Protein AF-A0A936ZGN2-F1 (afdb_monomer)

Mean predicted aligned error: 2.59 Å

InterPro domains:
  IPR036501 Inhibitor of vertebrate lysozyme superfamily [G3DSA:3.40.1420.10] (2-113)
  IPR036501 Inhibitor of vertebrate lysozyme superfamily [SSF89872] (16-111)
  IPR061272 Inhibitor of vertebrate lysozyme (Ivy)-like domain [PF08816] (30-86)

Sequence (113 aa):
MPEYPWDVRKSMPVHYQAYLKILPARLKRTAWFGRFDGTGMPVERVAIDSKVYFAGSICKPHQCADNYLTFLVEADGSRAVAMVQATETRGQIVELGNPTTVERQFMAREFQD

Organism: NCBI:txid670292

Solvent-accessible surface area (backbone atoms only — not comparable to full-atom values): 6083 Å² total; per-residue (Å²): 128,45,61,36,57,53,39,29,58,77,75,34,51,59,36,41,50,26,46,61,67,42,44,54,75,72,50,44,70,37,55,42,69,50,64,37,67,35,47,58,49,65,40,41,81,46,78,57,93,96,39,49,27,42,34,35,36,38,20,41,75,100,42,47,94,61,19,38,35,39,39,39,24,37,72,85,22,82,43,26,30,34,43,35,26,20,75,91,53,73,61,38,80,44,81,26,51,78,62,50,75,66,54,44,59,59,58,50,54,81,77,55,134

Secondary structure (DSSP, 8-state):
--SSHHHHHHH-HHHHHHHHHHS-HHHHHSHHHHS--SEEPPPEEEEETTEEEEEEEEE-TT-GGG-EEEEEEETTSS-EEEEEESGGGTT-EEEES---HHHHHHHHGGG--

Foldseek 3Di:
DFFAPLCCVVVPVLLLVQQLVFDDPVQCPDCCRVRVPFDWHTFDWDAWPNFTWTKIKGAHPPGRLQWIKIKTATPVSPHIKMWIGHVVVVRDIDITRDDDPRRCVVRVVVVPD

Radius of gyration: 12.61 Å; Cα contacts (8 Å, |Δi|>4): 225; chains: 1; bounding box: 26×34×28 Å

Nearest PDB structures (foldseek):
  1uuz-assembly2_B  TM=7.992E-01  e=7.086E-06  Pseudomonas aeruginosa
  1gpq-assembly1_A  TM=7.299E-01  e=1.620E-04  Escherichia coli K-12
  1xs0-assembly2_B  TM=7.110E-01  e=3.762E-04  Escherichia coli K-12
  1xs0-assembly1_A-2  TM=6.813E-01  e=2.029E-03  Escherichia coli K-12
  6p0x-assembly2_B  TM=6.253E-01  e=5.385E+00  Salmonella enterica subsp. enterica serovar Typhimurium str. LT2

pLDDT: mean 95.22, std 5.69, range [54.16, 98.81]

Structure (mmCIF, N/CA/C/O backbone):
data_AF-A0A936ZGN2-F1
#
_entry.id   AF-A0A936ZGN2-F1
#
loop_
_atom_site.group_PDB
_atom_site.id
_atom_site.type_symbol
_atom_site.label_atom_id
_atom_site.label_alt_id
_atom_site.label_comp_id
_atom_site.label_asym_id
_atom_site.label_entity_id
_atom_site.label_seq_id
_atom_site.pdbx_PDB_ins_code
_atom_site.Cartn_x
_atom_site.Cartn_y
_atom_site.Cartn_z
_atom_site.occupancy
_atom_site.B_iso_or_equiv
_atom_site.auth_seq_id
_atom_site.auth_comp_id
_atom_site.auth_asym_id
_atom_site.auth_atom_id
_atom_site.pdbx_PDB_model_num
ATOM 1 N N . MET A 1 1 ? 15.134 -9.000 -2.376 1.00 66.56 1 MET A N 1
ATOM 2 C CA . MET A 1 1 ? 13.987 -8.256 -1.810 1.00 66.56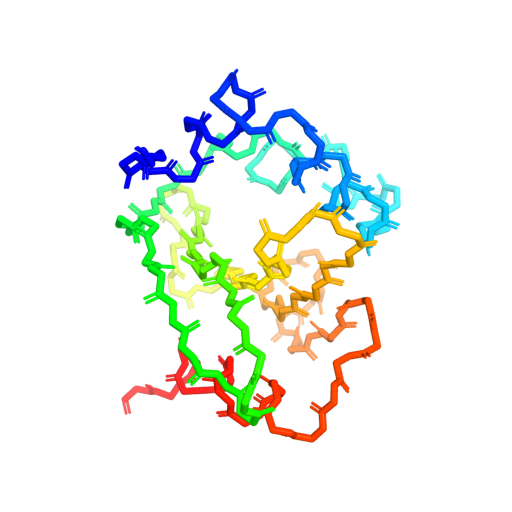 1 MET A CA 1
ATOM 3 C C . MET A 1 1 ? 14.148 -6.805 -2.245 1.00 66.56 1 MET A C 1
ATOM 5 O O . MET A 1 1 ? 15.303 -6.398 -2.314 1.00 66.56 1 MET A O 1
ATOM 9 N N . PRO A 1 2 ? 13.088 -6.074 -2.635 1.00 82.38 2 PRO A N 1
ATOM 10 C CA . PRO A 1 2 ? 13.197 -4.638 -2.885 1.00 82.38 2 PRO A CA 1
ATOM 11 C C . PRO A 1 2 ? 13.677 -3.959 -1.606 1.00 82.38 2 PRO A C 1
ATOM 13 O O . PRO A 1 2 ? 13.231 -4.331 -0.523 1.00 82.38 2 PRO A O 1
ATOM 16 N N . GLU A 1 3 ? 14.603 -3.018 -1.738 1.00 89.19 3 GLU A N 1
ATOM 17 C CA . GLU A 1 3 ? 15.089 -2.258 -0.591 1.00 89.19 3 GLU A CA 1
ATOM 18 C C . GLU A 1 3 ? 14.067 -1.181 -0.231 1.00 89.19 3 GLU A C 1
ATOM 20 O O . GLU A 1 3 ? 13.709 -1.052 0.933 1.00 89.19 3 GLU A O 1
ATOM 25 N N . TYR A 1 4 ? 13.493 -0.513 -1.238 1.00 93.75 4 TYR A N 1
ATOM 26 C CA . TYR A 1 4 ? 12.514 0.558 -1.058 1.00 93.75 4 TYR A CA 1
ATOM 27 C C . TYR A 1 4 ? 11.234 0.375 -1.899 1.00 93.75 4 TYR A C 1
ATOM 29 O O . TYR A 1 4 ? 11.215 -0.409 -2.856 1.00 93.75 4 TYR A O 1
ATOM 37 N N . PRO A 1 5 ? 10.141 1.114 -1.604 1.00 93.12 5 PRO A N 1
ATOM 38 C CA . PRO A 1 5 ? 8.863 0.977 -2.305 1.00 93.12 5 PRO A CA 1
ATOM 39 C C . PRO A 1 5 ? 8.956 1.153 -3.825 1.00 93.12 5 PRO A C 1
ATOM 41 O O . PRO A 1 5 ? 8.342 0.392 -4.573 1.00 93.12 5 PRO A O 1
ATOM 44 N N . TRP A 1 6 ? 9.765 2.092 -4.323 1.00 93.25 6 TRP A N 1
ATOM 45 C CA . TRP A 1 6 ? 9.946 2.294 -5.767 1.00 93.25 6 TRP A CA 1
ATOM 46 C C . TRP A 1 6 ? 10.603 1.096 -6.472 1.00 93.25 6 TRP A C 1
ATOM 48 O O . TRP A 1 6 ? 10.312 0.847 -7.647 1.00 93.25 6 TRP A O 1
ATOM 58 N N . ASP A 1 7 ? 11.402 0.291 -5.762 1.00 93.38 7 ASP A N 1
ATOM 59 C CA . ASP A 1 7 ? 12.041 -0.908 -6.315 1.00 93.38 7 ASP A CA 1
ATOM 60 C C . ASP A 1 7 ? 11.048 -2.050 -6.547 1.00 93.38 7 ASP A C 1
ATOM 62 O O . ASP A 1 7 ? 11.281 -2.903 -7.410 1.00 93.38 7 ASP A O 1
ATOM 66 N N . VAL A 1 8 ? 9.916 -2.062 -5.829 1.00 92.44 8 VAL A N 1
ATOM 67 C CA . VAL A 1 8 ? 8.858 -3.083 -5.959 1.00 92.44 8 VAL A CA 1
ATOM 68 C C . VAL A 1 8 ? 8.389 -3.183 -7.413 1.00 92.44 8 VAL A C 1
ATOM 70 O O . VAL A 1 8 ? 8.167 -4.279 -7.922 1.00 92.44 8 VAL A O 1
ATOM 73 N N . ARG A 1 9 ? 8.327 -2.055 -8.131 1.00 93.38 9 ARG A N 1
ATOM 74 C CA . ARG A 1 9 ? 7.893 -1.991 -9.537 1.00 93.38 9 ARG A CA 1
ATOM 75 C C . ARG A 1 9 ? 8.730 -2.865 -10.462 1.00 93.38 9 ARG A C 1
ATOM 77 O O . ARG A 1 9 ? 8.185 -3.506 -11.357 1.00 93.38 9 ARG A O 1
ATOM 84 N N . LYS A 1 10 ? 10.048 -2.851 -10.267 1.00 92.81 10 LYS A N 1
ATOM 85 C CA . LYS A 1 10 ? 11.012 -3.556 -11.118 1.00 92.81 10 LYS A CA 1
ATOM 86 C C . LYS A 1 10 ? 11.292 -4.959 -10.590 1.00 92.81 1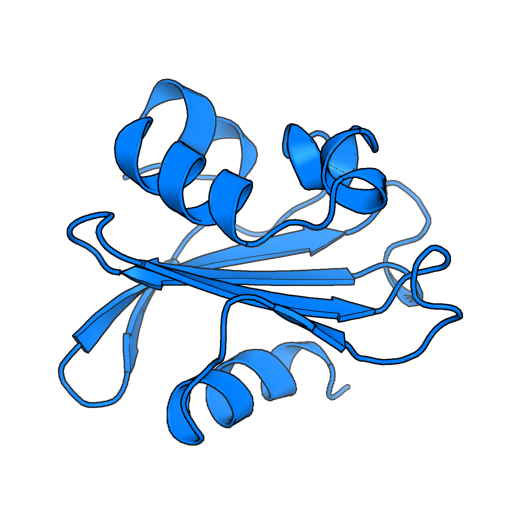0 LYS A C 1
ATOM 88 O O . LYS A 1 10 ? 11.347 -5.905 -11.368 1.00 92.81 10 LYS A O 1
ATOM 93 N N . SER A 1 11 ? 11.460 -5.080 -9.278 1.00 94.75 11 SER A N 1
ATOM 94 C CA . SER A 1 11 ? 11.915 -6.308 -8.624 1.00 94.75 11 SER A CA 1
ATOM 95 C C . SER A 1 11 ? 10.777 -7.282 -8.318 1.00 94.75 11 SER A C 1
ATOM 97 O O . SER A 1 11 ? 11.024 -8.474 -8.157 1.00 94.75 11 SER A O 1
ATOM 99 N N . MET A 1 12 ? 9.537 -6.793 -8.214 1.00 95.75 12 MET A N 1
ATOM 100 C CA . MET A 1 12 ? 8.362 -7.569 -7.800 1.00 95.75 12 MET A CA 1
ATOM 101 C C . MET A 1 12 ? 7.105 -7.153 -8.592 1.00 95.75 12 MET A C 1
ATOM 103 O O . MET A 1 12 ? 6.134 -6.643 -8.024 1.00 95.75 12 MET A O 1
ATOM 107 N N . PRO A 1 13 ? 7.085 -7.356 -9.922 1.00 96.50 13 PRO A N 1
ATOM 108 C CA . PRO A 1 13 ? 6.019 -6.837 -10.778 1.00 96.50 13 PRO A CA 1
ATOM 109 C C . PRO A 1 13 ? 4.632 -7.398 -10.437 1.00 96.50 13 PRO A C 1
ATOM 111 O O . PRO A 1 13 ? 3.648 -6.669 -10.536 1.00 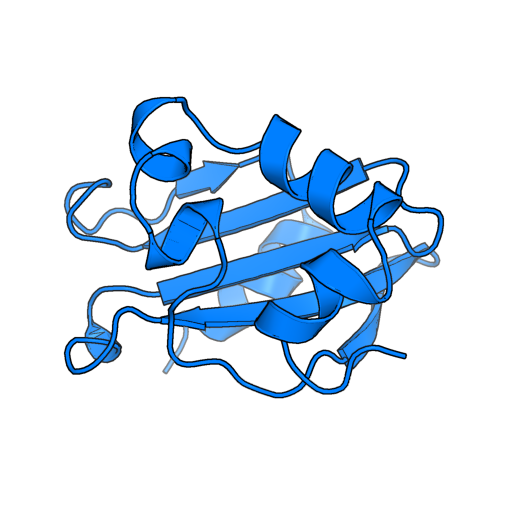96.50 13 PRO A O 1
ATOM 114 N N . VAL A 1 14 ? 4.530 -8.658 -9.999 1.00 97.75 14 VAL A N 1
ATOM 115 C CA . VAL A 1 14 ? 3.252 -9.265 -9.577 1.00 97.75 14 VAL A CA 1
ATOM 116 C C . VAL A 1 14 ? 2.691 -8.551 -8.344 1.00 97.75 14 VAL A C 1
ATOM 118 O O . VAL A 1 14 ? 1.528 -8.149 -8.340 1.00 97.75 14 VAL A O 1
ATOM 121 N N . HIS A 1 15 ? 3.533 -8.301 -7.341 1.00 97.94 15 HIS A N 1
ATOM 122 C CA . HIS A 1 15 ? 3.172 -7.587 -6.114 1.00 97.94 15 HIS A CA 1
ATOM 123 C C . HIS A 1 15 ? 2.753 -6.151 -6.401 1.00 97.94 15 HIS A C 1
ATOM 125 O O . HIS A 1 15 ? 1.732 -5.681 -5.901 1.00 97.94 15 HIS A O 1
ATOM 131 N N . TYR A 1 16 ? 3.494 -5.472 -7.277 1.00 98.06 16 TYR A N 1
ATOM 132 C CA . TYR A 1 16 ? 3.122 -4.139 -7.730 1.00 98.06 16 TYR A CA 1
ATOM 133 C C . TYR A 1 16 ? 1.756 -4.138 -8.437 1.00 98.06 16 TYR A C 1
ATOM 135 O O . TYR A 1 16 ? 0.934 -3.259 -8.184 1.00 98.06 16 TYR A O 1
ATOM 143 N N . GLN A 1 17 ? 1.453 -5.143 -9.267 1.00 98.31 17 GLN A N 1
ATOM 144 C CA . GLN A 1 17 ? 0.126 -5.269 -9.880 1.00 98.31 17 GLN A CA 1
ATOM 145 C C . GLN A 1 17 ? -0.982 -5.528 -8.852 1.00 98.31 17 GLN A C 1
ATOM 147 O O . GLN A 1 17 ? -2.071 -4.975 -9.002 1.00 98.31 17 GLN A O 1
ATOM 152 N N . ALA A 1 18 ? -0.733 -6.323 -7.807 1.00 98.56 18 ALA A N 1
ATOM 153 C CA . ALA A 1 18 ? -1.693 -6.516 -6.718 1.00 98.56 18 ALA A CA 1
ATOM 154 C C . ALA A 1 18 ? -2.012 -5.192 -6.007 1.00 98.56 18 ALA A C 1
ATOM 156 O O . ALA A 1 18 ? -3.183 -4.849 -5.841 1.00 98.56 18 ALA A O 1
ATOM 157 N N . TYR A 1 19 ? -0.987 -4.397 -5.699 1.00 98.56 19 TYR A N 1
ATOM 158 C CA . TYR A 1 19 ? -1.150 -3.045 -5.162 1.00 98.56 19 TYR A CA 1
ATOM 159 C C . TYR A 1 19 ? -1.941 -2.125 -6.114 1.00 98.56 19 TYR A C 1
ATOM 161 O O . TYR A 1 19 ? -2.896 -1.459 -5.722 1.00 98.56 19 TYR A O 1
ATOM 169 N N . LEU A 1 20 ? -1.631 -2.127 -7.411 1.00 98.38 20 LEU A N 1
ATOM 170 C CA . LEU A 1 20 ? -2.346 -1.292 -8.382 1.00 98.38 20 LEU A CA 1
ATOM 171 C C . LEU A 1 20 ? -3.828 -1.653 -8.567 1.00 98.38 20 LEU A C 1
ATOM 173 O O . LEU A 1 20 ? -4.570 -0.838 -9.128 1.00 98.38 20 LEU A O 1
ATOM 177 N N . LYS A 1 21 ? -4.251 -2.863 -8.180 1.00 98.44 21 LYS A N 1
ATOM 178 C CA . LYS A 1 21 ? -5.655 -3.301 -8.238 1.00 98.44 21 LYS A CA 1
ATOM 179 C C . LYS A 1 21 ? -6.495 -2.718 -7.105 1.00 98.44 21 LYS A C 1
ATOM 181 O O . LYS A 1 21 ? -7.695 -2.552 -7.296 1.00 98.44 21 LYS A O 1
ATOM 186 N N . ILE A 1 22 ? -5.887 -2.391 -5.964 1.00 98.56 22 ILE A N 1
ATOM 187 C CA . ILE A 1 22 ? -6.619 -1.850 -4.809 1.00 98.56 22 ILE A CA 1
ATOM 188 C C . ILE A 1 22 ? -6.777 -0.330 -4.856 1.00 98.56 22 ILE A C 1
ATOM 190 O O . ILE A 1 22 ? -7.597 0.224 -4.128 1.00 98.56 22 ILE A O 1
ATOM 194 N N . LEU A 1 23 ? -6.018 0.355 -5.717 1.00 98.19 23 LEU A N 1
ATOM 195 C CA . LEU A 1 23 ? -6.097 1.804 -5.851 1.00 98.19 23 LEU A CA 1
ATOM 196 C C . LEU A 1 23 ? -7.330 2.242 -6.659 1.00 98.19 23 LEU A C 1
ATOM 198 O O . LEU A 1 23 ? -7.469 1.860 -7.826 1.00 98.19 23 LEU A O 1
ATOM 202 N N . PRO A 1 24 ? -8.160 3.159 -6.125 1.00 97.19 24 PRO A N 1
ATOM 203 C CA . PRO A 1 24 ? -9.140 3.886 -6.919 1.00 97.19 24 PRO A CA 1
ATOM 204 C C . PRO A 1 24 ? -8.466 4.636 -8.073 1.00 97.19 24 PRO A C 1
ATOM 206 O O . PRO A 1 24 ? -7.353 5.149 -7.933 1.00 97.19 24 PRO A O 1
ATOM 209 N N . ALA A 1 25 ? -9.168 4.790 -9.201 1.00 97.12 25 ALA A N 1
ATOM 210 C CA . ALA A 1 25 ? -8.621 5.407 -10.415 1.00 97.12 25 ALA A CA 1
ATOM 211 C C . ALA A 1 25 ? -8.006 6.801 -10.184 1.00 97.12 25 ALA A C 1
ATOM 213 O O . ALA A 1 25 ? -7.020 7.159 -10.828 1.00 97.12 25 ALA A O 1
ATOM 214 N N . ARG A 1 26 ? -8.567 7.586 -9.252 1.00 95.62 26 ARG A N 1
ATOM 215 C CA . ARG A 1 26 ? -8.017 8.891 -8.861 1.00 95.62 26 ARG A CA 1
ATOM 216 C C . ARG A 1 26 ? -6.630 8.755 -8.230 1.00 95.62 26 ARG A C 1
ATOM 218 O O . ARG A 1 26 ? -5.713 9.407 -8.711 1.00 95.62 26 ARG A O 1
ATOM 225 N N . LEU A 1 27 ? -6.472 7.894 -7.222 1.00 97.00 27 LEU A N 1
ATOM 226 C CA . LEU A 1 27 ? 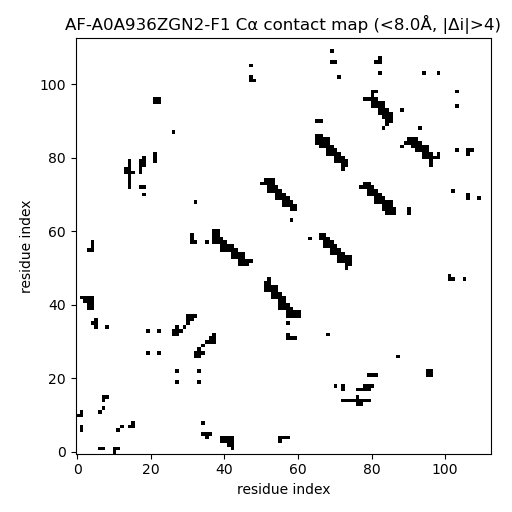-5.187 7.683 -6.546 1.00 97.00 27 LEU A CA 1
ATOM 227 C C . LEU A 1 27 ? -4.169 7.046 -7.493 1.00 97.00 27 LEU A C 1
ATOM 229 O O . LEU A 1 27 ? -3.035 7.496 -7.575 1.00 97.00 27 LEU A O 1
ATOM 233 N N . LYS A 1 28 ? -4.594 6.069 -8.301 1.00 97.44 28 LYS A N 1
ATOM 234 C CA . LYS A 1 28 ? -3.725 5.390 -9.272 1.00 97.44 28 LYS A CA 1
ATOM 235 C C . LYS A 1 28 ? -3.073 6.338 -10.289 1.00 97.44 28 LYS A C 1
ATOM 237 O O . LYS A 1 28 ? -1.979 6.051 -10.765 1.00 97.44 28 LYS A O 1
ATOM 242 N N . ARG A 1 29 ? -3.730 7.451 -10.642 1.00 96.56 29 ARG A N 1
ATOM 243 C CA . ARG A 1 29 ? -3.181 8.467 -11.562 1.00 96.56 29 ARG A CA 1
ATOM 244 C C . ARG A 1 29 ? -2.253 9.475 -10.885 1.00 96.56 29 ARG A C 1
ATOM 246 O O . ARG A 1 29 ? -1.497 10.149 -11.580 1.00 96.56 29 ARG A O 1
ATOM 253 N N . THR A 1 30 ? -2.292 9.584 -9.564 1.00 96.56 30 THR A N 1
ATOM 254 C CA . THR A 1 30 ? -1.379 10.439 -8.809 1.00 96.56 30 THR A CA 1
ATOM 255 C C . THR A 1 30 ? -0.026 9.738 -8.672 1.00 96.56 30 THR A C 1
ATOM 257 O O . THR A 1 30 ? 0.041 8.592 -8.238 1.00 96.56 30 THR A O 1
ATOM 260 N N .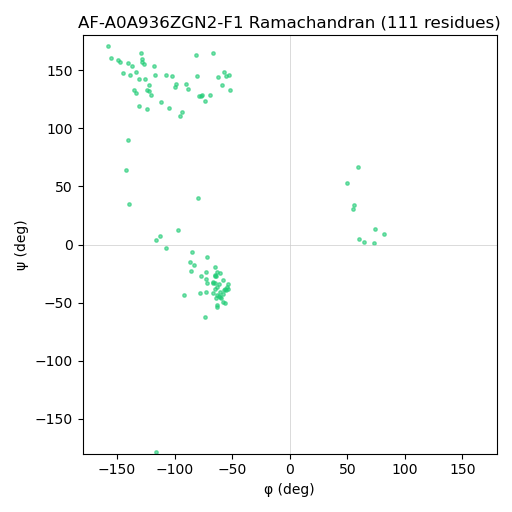 ALA A 1 31 ? 1.062 10.423 -9.036 1.00 95.81 31 ALA A N 1
ATOM 261 C CA . ALA A 1 31 ? 2.393 9.825 -9.183 1.00 95.81 31 ALA A CA 1
ATOM 262 C C . ALA A 1 31 ? 2.910 9.112 -7.920 1.00 95.81 31 ALA A C 1
ATOM 264 O O . ALA A 1 31 ? 3.307 7.949 -8.000 1.00 95.81 31 ALA A O 1
ATOM 265 N N . TRP A 1 32 ? 2.863 9.769 -6.756 1.00 95.56 32 TRP A N 1
ATOM 266 C CA . TRP A 1 32 ? 3.396 9.184 -5.523 1.00 95.56 32 TRP A CA 1
ATOM 267 C C . TRP A 1 32 ? 2.615 7.937 -5.083 1.00 95.56 32 TRP A C 1
ATOM 269 O O . TRP A 1 32 ? 3.227 6.969 -4.658 1.00 95.56 32 TRP A O 1
ATOM 279 N N . PHE A 1 33 ? 1.300 7.880 -5.323 1.00 96.50 33 PHE A N 1
ATOM 280 C CA . PHE A 1 33 ? 0.491 6.675 -5.113 1.00 96.50 33 PHE A CA 1
ATOM 281 C C . PHE A 1 33 ? 0.743 5.599 -6.173 1.00 96.50 33 PHE A C 1
ATOM 283 O O . PHE A 1 33 ? 1.159 4.486 -5.870 1.00 96.50 33 PHE A O 1
ATOM 290 N N . GLY A 1 34 ? 0.443 5.907 -7.434 1.00 96.56 34 GLY A N 1
ATOM 291 C CA . GLY A 1 34 ? 0.389 4.919 -8.503 1.00 96.56 34 GLY A CA 1
ATOM 292 C C . GLY A 1 34 ? 1.756 4.420 -8.938 1.00 96.56 34 GLY A C 1
ATOM 293 O O . GLY A 1 34 ? 1.866 3.286 -9.380 1.00 96.56 34 GLY A O 1
ATOM 294 N N . ARG A 1 35 ? 2.807 5.233 -8.828 1.00 95.38 35 ARG A N 1
ATOM 295 C CA . ARG A 1 35 ? 4.151 4.908 -9.328 1.00 95.38 35 ARG A CA 1
ATOM 296 C C . ARG A 1 35 ? 5.202 4.794 -8.230 1.00 95.38 35 ARG A C 1
ATOM 298 O O . ARG A 1 35 ? 6.360 4.557 -8.562 1.00 95.38 35 ARG A O 1
ATOM 305 N N . PHE A 1 36 ? 4.797 4.914 -6.965 1.00 95.31 36 PHE A N 1
ATOM 306 C CA . PHE A 1 36 ? 5.714 4.994 -5.828 1.00 95.31 36 PHE A CA 1
ATOM 307 C C . PHE A 1 36 ? 6.749 6.122 -5.970 1.00 95.31 36 PHE A C 1
ATOM 309 O O . PHE A 1 36 ? 7.850 6.024 -5.444 1.00 95.31 36 PHE A O 1
ATOM 316 N N . ASP A 1 37 ? 6.384 7.220 -6.645 1.00 93.94 37 ASP A N 1
ATOM 317 C CA . ASP A 1 37 ? 7.233 8.414 -6.800 1.00 93.94 37 ASP A CA 1
ATOM 318 C C . ASP A 1 37 ? 7.190 9.304 -5.525 1.00 93.94 37 ASP A C 1
ATOM 320 O O . ASP A 1 37 ? 7.054 10.525 -5.611 1.00 93.94 37 ASP A O 1
ATOM 324 N N . GLY A 1 38 ? 7.190 8.692 -4.336 1.00 93.19 38 GLY A N 1
ATOM 325 C CA . GLY A 1 38 ? 7.128 9.360 -3.030 1.00 93.19 38 GLY A CA 1
ATOM 326 C C . GLY A 1 38 ? 8.385 9.134 -2.187 1.00 93.19 38 GLY A C 1
ATOM 327 O O . GLY A 1 38 ? 9.317 8.459 -2.617 1.00 93.19 38 GLY A O 1
ATOM 328 N N . THR A 1 39 ? 8.403 9.681 -0.973 1.00 94.81 39 THR A N 1
ATOM 329 C CA . THR A 1 39 ? 9.429 9.360 0.034 1.00 94.81 39 THR A CA 1
ATOM 330 C C . THR A 1 39 ? 8.954 8.152 0.830 1.00 94.81 39 THR A C 1
ATOM 332 O O . THR A 1 39 ? 7.797 8.133 1.227 1.00 94.81 39 THR A O 1
ATOM 335 N N . GLY A 1 40 ? 9.794 7.148 1.065 1.00 92.69 40 GLY A N 1
ATOM 336 C CA . GLY A 1 40 ? 9.372 5.924 1.746 1.00 92.69 40 GLY A CA 1
ATOM 337 C C . GLY A 1 40 ? 10.475 5.299 2.582 1.00 92.69 40 GLY A C 1
ATOM 338 O O . GLY A 1 40 ? 11.659 5.531 2.332 1.00 92.69 40 GLY A O 1
ATOM 339 N N . MET A 1 41 ? 10.061 4.512 3.569 1.00 89.31 41 MET A N 1
ATOM 340 C CA . MET A 1 41 ? 10.952 3.687 4.383 1.00 89.31 41 MET A CA 1
ATOM 341 C C . MET A 1 41 ? 11.290 2.382 3.651 1.00 89.31 41 MET A C 1
ATOM 343 O O . MET A 1 41 ? 10.588 2.030 2.697 1.00 89.31 41 MET A O 1
ATOM 347 N N . PRO A 1 42 ? 12.349 1.660 4.060 1.00 94.12 42 PRO A N 1
ATOM 348 C CA . PRO A 1 42 ? 12.651 0.357 3.489 1.00 94.12 42 PRO A CA 1
ATOM 349 C C . PRO A 1 42 ? 11.456 -0.601 3.539 1.00 94.12 42 PRO A C 1
ATOM 351 O O . PRO A 1 42 ? 10.660 -0.571 4.476 1.00 94.12 42 PRO A O 1
ATOM 354 N N . VAL A 1 43 ? 11.327 -1.460 2.528 1.00 96.31 43 VAL A N 1
ATOM 355 C CA . VAL A 1 43 ? 10.288 -2.498 2.511 1.00 96.31 43 VAL A CA 1
ATOM 356 C C . VAL A 1 43 ? 10.691 -3.623 3.455 1.00 96.31 43 VAL A C 1
ATOM 358 O O . VAL A 1 43 ? 11.775 -4.196 3.339 1.00 96.31 43 VAL A O 1
ATOM 361 N N . GLU A 1 44 ? 9.788 -3.996 4.350 1.00 96.56 44 GLU A N 1
ATOM 362 C CA . GLU A 1 44 ? 10.019 -5.032 5.348 1.00 96.56 44 GLU A CA 1
ATOM 363 C C . GLU A 1 44 ? 9.254 -6.311 5.019 1.00 96.56 44 GLU A C 1
ATOM 365 O O . GLU A 1 44 ? 8.135 -6.290 4.505 1.00 96.56 44 GLU A O 1
ATOM 370 N N . ARG A 1 45 ? 9.842 -7.462 5.350 1.00 96.69 45 ARG A N 1
ATOM 371 C CA . ARG A 1 45 ? 9.144 -8.748 5.300 1.00 96.69 45 ARG A CA 1
ATOM 372 C C . ARG A 1 45 ? 8.594 -9.064 6.684 1.00 96.69 45 ARG A C 1
ATOM 374 O O . ARG A 1 45 ? 9.360 -9.398 7.583 1.00 96.69 45 ARG A O 1
ATOM 381 N N . VAL A 1 46 ? 7.276 -9.019 6.834 1.00 97.00 46 VAL A N 1
ATOM 382 C CA . VAL A 1 46 ? 6.591 -9.174 8.126 1.00 97.00 46 VAL A CA 1
ATOM 383 C C . VAL A 1 46 ? 5.675 -10.392 8.129 1.00 97.00 46 VAL A C 1
ATOM 385 O O . VAL A 1 46 ? 5.199 -10.828 7.080 1.00 97.00 46 VAL A O 1
ATOM 388 N N . ALA A 1 47 ? 5.426 -10.955 9.311 1.00 97.56 47 ALA A N 1
ATOM 389 C CA . ALA A 1 47 ? 4.448 -12.018 9.509 1.00 97.56 47 ALA A CA 1
ATOM 390 C C . ALA A 1 47 ? 3.273 -11.482 10.335 1.00 97.56 47 ALA A C 1
ATOM 392 O O . ALA A 1 47 ? 3.466 -10.995 11.447 1.00 97.56 47 ALA A O 1
ATOM 393 N N . ILE A 1 48 ? 2.064 -11.571 9.786 1.00 96.44 48 ILE A N 1
ATOM 394 C CA . ILE A 1 48 ? 0.821 -11.103 10.401 1.00 96.44 48 ILE A CA 1
ATOM 395 C C . ILE A 1 48 ? -0.184 -12.246 10.284 1.00 96.44 48 ILE A C 1
ATOM 397 O O . ILE A 1 48 ? -0.485 -12.679 9.174 1.00 96.44 48 ILE A O 1
ATOM 401 N N . ASP A 1 49 ? -0.674 -12.748 11.418 1.00 93.69 49 ASP A N 1
ATOM 402 C CA . ASP A 1 49 ? -1.658 -13.842 11.471 1.00 93.69 49 ASP A CA 1
ATOM 403 C C . ASP A 1 49 ? -1.261 -15.059 10.605 1.00 93.69 49 ASP A C 1
ATOM 405 O O . ASP A 1 49 ? -1.968 -15.478 9.691 1.00 93.69 49 ASP A O 1
ATOM 409 N N . SER A 1 50 ? -0.039 -15.564 10.820 1.00 93.31 50 SER A N 1
ATOM 410 C CA . SER A 1 50 ? 0.561 -16.687 10.073 1.00 93.31 50 SER A CA 1
ATOM 411 C C . SER A 1 50 ? 0.718 -16.487 8.556 1.00 93.31 50 SER A C 1
ATOM 413 O O . SER A 1 50 ? 1.195 -17.393 7.871 1.00 93.31 50 SER A O 1
ATOM 415 N N . LYS A 1 51 ? 0.404 -15.302 8.024 1.00 96.56 51 LYS A N 1
ATOM 416 C CA . LYS A 1 51 ? 0.672 -14.908 6.640 1.00 96.56 51 LYS A CA 1
ATOM 417 C C . LYS A 1 51 ? 1.881 -13.990 6.563 1.00 96.56 51 LYS A C 1
ATOM 419 O O . LYS A 1 51 ? 2.121 -13.169 7.443 1.00 96.56 51 LYS A O 1
ATOM 424 N N . VAL A 1 52 ? 2.646 -14.127 5.487 1.00 97.88 52 VAL A N 1
ATOM 425 C CA . VAL A 1 52 ? 3.825 -13.296 5.235 1.00 97.88 52 VAL A CA 1
ATOM 426 C C . VAL A 1 52 ? 3.463 -12.190 4.257 1.00 97.88 52 VAL A C 1
ATOM 428 O O . VAL A 1 52 ? 2.856 -12.460 3.220 1.00 97.88 52 VAL A O 1
ATOM 431 N N . TYR A 1 53 ? 3.902 -10.973 4.558 1.00 98.31 53 TYR A N 1
ATOM 432 C CA . TYR A 1 53 ? 3.707 -9.792 3.730 1.00 98.31 53 TYR A CA 1
ATOM 433 C C . TYR A 1 53 ? 5.030 -9.090 3.445 1.00 98.31 53 TYR A C 1
ATOM 435 O O . TYR A 1 53 ? 5.980 -9.175 4.224 1.00 98.31 53 TYR A O 1
ATOM 443 N N . PHE A 1 54 ? 5.055 -8.355 2.341 1.00 97.81 54 PHE A N 1
ATOM 444 C CA . PHE A 1 54 ? 5.947 -7.223 2.147 1.00 97.81 54 PHE A CA 1
ATOM 445 C C . PHE A 1 54 ? 5.194 -5.960 2.562 1.00 97.81 54 PHE A C 1
ATOM 447 O O . PHE A 1 54 ? 4.184 -5.611 1.945 1.00 97.81 54 PHE A O 1
ATOM 454 N N . ALA A 1 55 ? 5.663 -5.331 3.633 1.00 97.88 55 ALA A N 1
ATOM 455 C CA . ALA A 1 55 ? 5.132 -4.099 4.185 1.00 97.88 55 ALA A CA 1
ATOM 456 C C . ALA A 1 55 ? 5.980 -2.921 3.718 1.00 97.88 55 ALA A C 1
ATOM 458 O O . ALA A 1 55 ? 7.206 -3.004 3.689 1.00 97.88 55 ALA A O 1
ATOM 459 N N . GLY A 1 56 ? 5.338 -1.824 3.351 1.00 96.06 56 GLY A N 1
ATOM 460 C CA . GLY A 1 56 ? 6.048 -0.606 3.004 1.00 96.06 56 GLY A CA 1
ATOM 461 C C . GLY A 1 56 ? 5.180 0.614 3.217 1.00 96.06 56 GLY A C 1
ATOM 462 O O . GLY A 1 56 ? 3.952 0.528 3.258 1.00 96.06 56 GLY A O 1
ATOM 463 N N . SER A 1 57 ? 5.832 1.762 3.313 1.00 96.06 57 SER A N 1
ATOM 464 C CA . SER A 1 57 ? 5.161 3.043 3.439 1.00 96.06 57 SER A CA 1
ATOM 465 C C . SER A 1 57 ? 5.754 4.075 2.502 1.00 96.06 57 SER A C 1
ATOM 467 O O . SER A 1 57 ? 6.936 4.041 2.153 1.00 96.06 57 SER A O 1
ATOM 469 N N . ILE A 1 58 ? 4.896 4.983 2.057 1.00 96.00 58 ILE A N 1
ATOM 470 C CA . ILE A 1 58 ? 5.253 6.125 1.232 1.00 96.00 58 ILE A CA 1
ATOM 471 C C . ILE A 1 58 ? 4.485 7.346 1.722 1.00 96.00 58 ILE A C 1
ATOM 473 O O . ILE A 1 58 ? 3.319 7.265 2.104 1.00 96.00 58 ILE A O 1
ATOM 477 N N . CYS A 1 59 ? 5.108 8.504 1.627 1.00 95.75 59 CYS A N 1
ATOM 478 C CA . CYS A 1 59 ? 4.489 9.785 1.876 1.00 95.75 59 CYS A CA 1
ATOM 479 C C . CYS A 1 59 ? 4.733 10.737 0.709 1.00 95.75 59 CYS A C 1
ATOM 481 O O . CYS A 1 59 ? 5.636 10.553 -0.120 1.00 95.75 59 CYS A O 1
ATOM 483 N N . LYS A 1 60 ? 3.893 11.767 0.618 1.00 97.06 60 LYS A N 1
ATOM 484 C CA . LYS A 1 60 ? 4.039 12.794 -0.411 1.00 97.06 60 LYS A CA 1
ATOM 485 C C . LYS A 1 60 ? 5.299 13.625 -0.131 1.00 97.06 60 LYS A C 1
ATOM 487 O O . LYS A 1 60 ? 5.419 14.166 0.972 1.00 97.06 60 LYS A O 1
ATOM 492 N N . PRO A 1 61 ? 6.200 13.806 -1.114 1.00 95.31 61 PRO A N 1
ATOM 493 C CA . PRO A 1 61 ? 7.404 14.608 -0.926 1.00 95.31 61 PRO A CA 1
ATOM 494 C C . PRO A 1 61 ? 7.082 16.001 -0.371 1.00 95.31 61 PRO A C 1
ATOM 496 O O . PRO A 1 61 ? 6.166 16.672 -0.851 1.00 95.31 61 PRO A O 1
ATOM 499 N N . HIS A 1 62 ? 7.832 16.414 0.654 1.00 93.81 62 HIS A N 1
ATOM 500 C CA . HIS A 1 62 ? 7.683 17.689 1.377 1.00 93.81 62 HIS A CA 1
ATOM 501 C C . HIS A 1 62 ? 6.371 17.877 2.162 1.00 93.81 62 HIS A C 1
ATOM 503 O O . HIS A 1 62 ? 6.169 18.940 2.740 1.00 93.81 62 HIS A O 1
ATOM 509 N N . GLN A 1 63 ? 5.475 16.885 2.190 1.00 94.56 63 GLN A N 1
ATOM 510 C CA . GLN A 1 63 ? 4.151 16.987 2.822 1.00 94.56 63 GLN A CA 1
ATOM 511 C C . GLN A 1 63 ? 3.784 15.705 3.582 1.00 94.56 63 GLN A C 1
ATOM 513 O O . GLN A 1 63 ? 2.622 15.297 3.588 1.00 94.56 63 GLN A O 1
ATOM 518 N N . CYS A 1 64 ? 4.778 15.048 4.184 1.00 92.31 64 CYS A N 1
ATOM 519 C CA . CYS A 1 64 ? 4.604 13.711 4.746 1.00 92.31 64 CYS A CA 1
ATOM 520 C C . CYS A 1 64 ? 3.655 13.658 5.944 1.00 92.31 64 CYS A C 1
ATOM 522 O O . CYS A 1 64 ? 2.923 12.683 6.057 1.00 92.31 64 CYS A O 1
ATOM 524 N N . ALA A 1 65 ? 3.618 14.712 6.767 1.00 89.56 65 ALA A N 1
ATOM 525 C CA . ALA A 1 65 ? 2.762 14.777 7.954 1.00 89.56 65 ALA A CA 1
ATOM 526 C C . ALA A 1 65 ? 1.270 14.569 7.632 1.00 89.56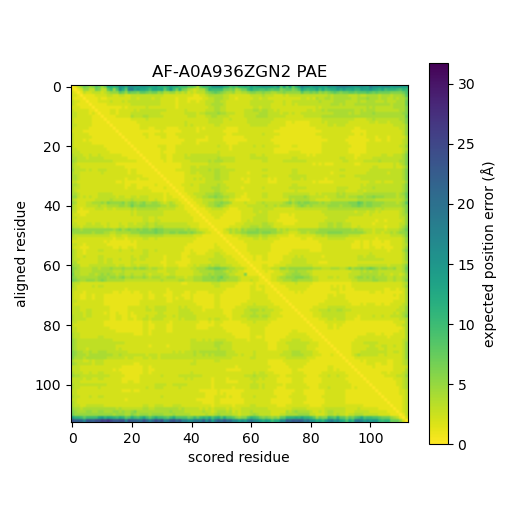 65 ALA A C 1
ATOM 528 O O . ALA A 1 65 ? 0.577 13.872 8.359 1.00 89.56 65 ALA A O 1
ATOM 529 N N . ASP A 1 66 ? 0.796 15.113 6.507 1.00 91.94 66 ASP A N 1
ATOM 530 C CA . ASP A 1 66 ? -0.627 15.073 6.136 1.00 91.94 66 ASP A CA 1
ATOM 531 C C . ASP A 1 66 ? -0.935 14.107 4.979 1.00 91.94 66 ASP A C 1
ATOM 533 O O . ASP A 1 66 ? -2.081 14.007 4.529 1.00 91.94 66 ASP A O 1
ATOM 537 N N . ASN A 1 67 ? 0.087 13.466 4.401 1.00 96.56 67 ASN A N 1
ATOM 538 C CA . ASN A 1 67 ? -0.056 12.648 3.198 1.00 96.56 67 ASN A CA 1
ATOM 539 C C . ASN A 1 67 ? 0.806 11.393 3.306 1.00 96.56 67 ASN A C 1
ATOM 541 O O . ASN A 1 67 ? 1.957 11.376 2.860 1.00 96.56 67 ASN A O 1
ATOM 545 N N . TYR A 1 68 ? 0.204 10.344 3.851 1.00 96.62 68 TYR A N 1
ATOM 546 C CA . TYR A 1 68 ? 0.843 9.080 4.167 1.00 96.62 68 TYR A CA 1
ATOM 547 C C . TYR A 1 68 ? 0.029 7.899 3.628 1.00 96.62 68 TYR A C 1
ATOM 549 O O . TYR A 1 68 ? -1.206 7.893 3.636 1.00 96.62 68 TYR A O 1
ATOM 557 N N . LEU A 1 69 ? 0.736 6.885 3.146 1.00 97.31 69 LEU A N 1
ATOM 558 C CA . LEU A 1 69 ? 0.193 5.597 2.754 1.00 97.31 69 LEU A CA 1
ATOM 559 C C . LEU A 1 69 ? 1.093 4.505 3.316 1.00 97.31 69 LEU A C 1
ATOM 561 O O . LEU A 1 69 ? 2.303 4.526 3.114 1.00 97.31 69 LEU A O 1
ATOM 565 N N . THR A 1 70 ? 0.480 3.500 3.923 1.00 97.94 70 THR A N 1
ATOM 566 C CA . THR A 1 70 ? 1.123 2.218 4.221 1.00 97.94 70 THR A CA 1
ATOM 567 C C . THR A 1 70 ? 0.401 1.111 3.466 1.00 97.94 70 THR A C 1
ATOM 569 O O . THR A 1 70 ? -0.810 1.190 3.234 1.00 97.94 70 THR A O 1
ATOM 572 N N . PHE A 1 71 ? 1.143 0.104 3.026 1.00 98.25 71 PHE A N 1
ATOM 573 C CA . PHE A 1 71 ? 0.611 -1.026 2.283 1.00 98.25 71 PHE A CA 1
ATOM 574 C C . PHE A 1 71 ? 1.208 -2.342 2.761 1.00 98.25 71 PHE A C 1
ATOM 576 O O . PHE A 1 71 ? 2.347 -2.420 3.215 1.00 98.25 71 PHE A O 1
ATOM 583 N N . LEU A 1 72 ? 0.429 -3.399 2.564 1.00 98.56 72 LEU A N 1
ATOM 584 C CA . LEU A 1 72 ? 0.843 -4.783 2.706 1.00 98.56 72 LEU A CA 1
ATOM 585 C C . LEU A 1 72 ? 0.558 -5.495 1.389 1.00 98.56 72 LEU A C 1
ATOM 587 O O . LEU A 1 72 ? -0.543 -5.386 0.846 1.00 98.56 72 LEU A O 1
ATOM 591 N N . VAL A 1 73 ? 1.520 -6.263 0.890 1.00 98.38 73 VAL A N 1
ATOM 592 C CA . VAL A 1 73 ? 1.294 -7.213 -0.205 1.00 98.38 73 VAL A CA 1
ATOM 593 C C . VAL A 1 73 ? 1.650 -8.605 0.285 1.00 98.38 73 VAL A C 1
ATOM 595 O O . VAL A 1 73 ? 2.739 -8.791 0.822 1.00 98.38 73 VAL A O 1
ATOM 598 N N . GLU A 1 74 ? 0.754 -9.580 0.122 1.00 98.12 74 GLU A N 1
ATOM 599 C CA . GLU A 1 74 ? 1.045 -10.975 0.476 1.00 98.12 74 GLU A CA 1
ATOM 600 C C . GLU A 1 74 ? 2.316 -11.446 -0.252 1.00 98.12 74 GLU A C 1
ATOM 602 O O . GLU A 1 74 ? 2.609 -11.023 -1.374 1.00 98.12 74 GLU A O 1
ATOM 607 N N . ALA A 1 75 ? 3.115 -12.297 0.395 1.00 97.06 75 ALA A N 1
ATOM 608 C CA . ALA A 1 75 ? 4.431 -12.679 -0.114 1.00 97.06 75 ALA A CA 1
ATOM 609 C C . ALA A 1 75 ? 4.382 -13.375 -1.486 1.00 97.06 75 ALA A C 1
ATOM 611 O O . ALA A 1 75 ? 5.353 -13.299 -2.239 1.00 97.06 75 ALA A O 1
ATOM 612 N N . ASP A 1 76 ? 3.253 -13.990 -1.837 1.00 96.69 76 ASP A N 1
ATOM 613 C CA . ASP A 1 76 ? 2.988 -14.598 -3.144 1.00 96.69 76 ASP A CA 1
ATOM 614 C C . ASP A 1 76 ? 2.461 -13.605 -4.204 1.00 96.69 76 ASP A C 1
ATOM 616 O O . ASP A 1 76 ? 2.343 -13.952 -5.377 1.00 96.69 76 ASP A O 1
ATOM 620 N N . GLY A 1 77 ? 2.172 -12.359 -3.816 1.00 97.38 77 GLY A N 1
ATOM 621 C CA . GLY A 1 77 ? 1.647 -11.314 -4.691 1.00 97.38 77 GLY A CA 1
ATOM 622 C C . GLY A 1 77 ? 0.174 -11.496 -5.068 1.00 97.38 77 GLY A C 1
ATOM 623 O O . GLY A 1 77 ? -0.298 -10.832 -5.990 1.00 97.38 77 GLY A O 1
ATOM 624 N N . SER A 1 78 ? -0.561 -12.382 -4.393 1.00 97.75 78 SER A N 1
ATOM 625 C CA . SER A 1 78 ? -1.964 -12.677 -4.706 1.00 97.75 78 SER A CA 1
ATOM 626 C C . SER A 1 78 ? -2.913 -11.540 -4.313 1.00 97.75 78 SER A C 1
ATOM 628 O O . SER A 1 78 ? -3.901 -11.274 -5.006 1.00 97.75 78 SER A O 1
ATOM 630 N N . ARG A 1 79 ? -2.593 -10.831 -3.224 1.00 97.81 79 ARG A N 1
ATOM 631 C CA . ARG A 1 79 ? -3.436 -9.793 -2.628 1.00 97.81 79 ARG A CA 1
ATOM 632 C C . ARG A 1 79 ? -2.598 -8.663 -2.045 1.00 97.81 79 ARG A C 1
ATOM 634 O O . ARG A 1 79 ? -1.506 -8.881 -1.527 1.00 97.81 79 ARG A O 1
ATOM 641 N N . ALA A 1 80 ? -3.149 -7.456 -2.099 1.00 98.69 80 ALA A N 1
ATOM 642 C CA . ALA A 1 80 ? -2.627 -6.294 -1.399 1.00 98.69 80 ALA A CA 1
ATOM 643 C C . ALA A 1 80 ? -3.733 -5.624 -0.583 1.00 98.69 80 ALA A C 1
ATOM 645 O O . ALA A 1 80 ? -4.911 -5.757 -0.915 1.00 98.69 80 ALA A O 1
ATOM 646 N N . VAL A 1 81 ? -3.339 -4.882 0.447 1.00 98.81 81 VAL A N 1
ATOM 647 C CA . VAL A 1 81 ? -4.188 -3.958 1.207 1.00 98.81 81 VAL A CA 1
ATOM 648 C C . VAL A 1 81 ? -3.394 -2.704 1.543 1.00 98.81 81 VAL A C 1
ATOM 650 O O . VAL A 1 81 ? -2.164 -2.731 1.544 1.00 98.81 81 VAL A O 1
ATOM 653 N N . ALA A 1 82 ? -4.081 -1.594 1.788 1.00 98.56 82 ALA A N 1
ATOM 654 C CA . ALA A 1 82 ? -3.432 -0.346 2.169 1.00 98.56 82 ALA A CA 1
ATOM 655 C C . ALA A 1 82 ? -4.320 0.500 3.081 1.00 98.56 82 ALA A C 1
ATOM 657 O O . ALA A 1 82 ? -5.546 0.377 3.065 1.00 98.56 82 ALA A O 1
ATOM 658 N N . MET A 1 83 ? -3.685 1.399 3.825 1.00 98.50 83 MET A N 1
ATOM 659 C CA . MET A 1 83 ? -4.332 2.503 4.528 1.00 98.50 83 MET A CA 1
ATOM 660 C C . MET A 1 83 ? -3.727 3.819 4.054 1.00 98.50 83 MET A C 1
ATOM 662 O O . MET A 1 83 ? -2.514 3.925 3.875 1.00 98.50 83 MET A O 1
ATOM 666 N N . VAL A 1 84 ? -4.587 4.808 3.820 1.00 97.94 84 VAL A N 1
ATOM 667 C CA . VAL A 1 84 ? -4.214 6.090 3.217 1.00 97.94 84 VAL A CA 1
ATOM 668 C C . VAL A 1 84 ? -4.827 7.239 3.994 1.00 97.94 84 VAL A C 1
ATOM 670 O O . VAL A 1 84 ? -6.041 7.270 4.176 1.00 97.94 84 VAL A O 1
ATOM 673 N N . GLN A 1 85 ? -4.012 8.229 4.340 1.00 97.38 85 GLN A N 1
ATOM 674 C CA . GLN A 1 85 ? -4.457 9.549 4.765 1.00 97.38 85 GLN A CA 1
ATOM 675 C C . GLN A 1 85 ? -3.804 10.584 3.856 1.00 97.38 85 GLN A C 1
ATOM 677 O O . GLN A 1 85 ? -2.584 10.668 3.801 1.00 97.38 85 GLN A O 1
ATOM 682 N N . ALA A 1 86 ? -4.593 11.335 3.091 1.00 96.88 86 ALA A N 1
ATOM 683 C CA . ALA A 1 86 ? -4.058 12.322 2.161 1.00 96.88 86 ALA A CA 1
ATOM 684 C C . ALA A 1 86 ? -5.075 13.409 1.813 1.00 96.88 86 ALA A C 1
ATOM 686 O O . ALA A 1 86 ? -6.280 13.293 2.053 1.00 96.88 86 ALA A O 1
ATOM 687 N N . THR A 1 87 ? -4.603 14.445 1.123 1.00 95.75 87 THR A N 1
ATOM 688 C CA . THR A 1 87 ? -5.471 15.480 0.538 1.00 95.75 87 THR A CA 1
ATOM 689 C C . THR A 1 87 ? -6.562 14.866 -0.355 1.00 95.75 87 THR A C 1
ATOM 691 O O . THR A 1 87 ? -7.719 15.292 -0.341 1.00 95.75 87 THR A O 1
ATOM 694 N N . GLU A 1 88 ? -6.235 13.818 -1.116 1.00 95.50 88 GLU A N 1
ATOM 695 C CA . GLU A 1 88 ? -7.173 13.110 -1.988 1.00 95.50 88 GLU A CA 1
ATOM 696 C C . GLU A 1 88 ? -8.299 12.403 -1.224 1.00 95.50 88 GLU A C 1
ATOM 698 O O . GLU A 1 88 ? -9.398 12.273 -1.777 1.00 95.50 88 GLU A O 1
ATOM 703 N N . THR A 1 89 ? -8.051 12.013 0.031 1.00 95.56 89 THR A N 1
ATOM 704 C CA . THR A 1 89 ? -9.031 11.430 0.961 1.00 95.56 89 THR A CA 1
ATOM 705 C C . THR A 1 89 ? -9.626 12.472 1.913 1.00 95.56 89 THR A C 1
ATOM 707 O O . THR A 1 89 ? -10.302 12.116 2.873 1.00 95.56 89 THR A O 1
ATOM 710 N N . ARG A 1 90 ? -9.413 13.773 1.650 1.00 95.69 90 ARG A N 1
ATOM 711 C CA . ARG A 1 90 ? -9.853 14.889 2.510 1.00 95.69 90 ARG A CA 1
ATOM 712 C C . ARG A 1 90 ? -9.325 14.773 3.947 1.00 95.69 90 ARG A C 1
ATOM 714 O O . ARG A 1 90 ? -10.028 15.123 4.888 1.00 95.69 90 ARG A O 1
ATOM 721 N N . GLY A 1 91 ? -8.113 14.240 4.107 1.00 94.62 91 GLY A N 1
ATOM 722 C CA . GLY A 1 91 ? -7.481 14.024 5.410 1.00 94.62 91 GLY A CA 1
ATOM 723 C C . GLY A 1 91 ? -8.076 12.869 6.221 1.00 94.62 91 GLY A C 1
ATOM 724 O O . GLY A 1 91 ? -7.620 12.621 7.333 1.00 94.62 91 GLY A O 1
ATOM 725 N N . GLN A 1 92 ? -9.068 12.147 5.687 1.00 95.50 92 GLN A N 1
ATOM 726 C CA . GLN A 1 92 ? -9.613 10.956 6.334 1.00 95.50 92 GLN A CA 1
ATOM 727 C C . GLN A 1 92 ? -8.713 9.749 6.073 1.00 95.50 92 GLN A C 1
ATOM 729 O O . GLN A 1 92 ? -8.174 9.600 4.972 1.00 95.50 92 GLN A O 1
ATOM 734 N N . ILE A 1 93 ? -8.605 8.867 7.065 1.00 96.50 93 ILE A N 1
ATOM 735 C CA . ILE A 1 93 ? -7.986 7.553 6.892 1.00 96.50 93 ILE A CA 1
ATOM 736 C C . ILE A 1 93 ? -8.955 6.669 6.102 1.00 96.50 93 ILE A C 1
ATOM 738 O O . ILE A 1 93 ? -10.106 6.480 6.495 1.00 96.50 93 ILE A O 1
ATOM 742 N N . VAL A 1 94 ? -8.488 6.139 4.975 1.00 97.69 94 VAL A N 1
ATOM 743 C CA . VAL A 1 94 ? -9.248 5.267 4.077 1.00 97.69 94 VAL A CA 1
ATOM 744 C C . VAL A 1 94 ? -8.520 3.939 3.922 1.00 97.69 94 VAL A C 1
ATOM 746 O O . VAL A 1 94 ? -7.326 3.901 3.631 1.00 97.69 94 VAL A O 1
ATOM 749 N N . GLU A 1 95 ? -9.264 2.849 4.071 1.00 98.44 95 GLU A N 1
ATOM 750 C CA . GLU A 1 95 ? -8.796 1.484 3.835 1.00 98.44 95 GLU A CA 1
ATOM 751 C C . GLU A 1 95 ? -9.038 1.064 2.383 1.00 98.44 95 GLU A C 1
ATOM 753 O O . GLU A 1 95 ? -10.103 1.311 1.817 1.00 98.44 95 GLU A O 1
ATOM 758 N N . LEU A 1 96 ? -8.059 0.387 1.786 1.00 98.56 96 LEU A N 1
ATOM 759 C CA . LEU A 1 96 ? -8.101 -0.114 0.416 1.00 98.56 96 LEU A CA 1
ATOM 760 C C . LEU A 1 96 ? -7.806 -1.619 0.397 1.00 98.56 96 LEU A C 1
ATOM 762 O O . LEU A 1 96 ? -6.946 -2.103 1.131 1.00 98.56 96 LEU A O 1
ATOM 766 N N . GLY A 1 97 ? -8.493 -2.363 -0.473 1.00 98.12 97 GLY A N 1
ATOM 767 C CA . GLY A 1 97 ? -8.259 -3.803 -0.652 1.00 98.12 97 GLY A CA 1
ATOM 768 C C . GLY A 1 97 ? -8.948 -4.724 0.364 1.00 98.12 97 GLY A C 1
ATOM 769 O O . GLY A 1 97 ? -8.695 -5.924 0.338 1.00 98.12 97 GLY A O 1
ATOM 770 N N . ASN A 1 98 ? -9.843 -4.193 1.207 1.00 97.88 98 ASN A N 1
ATOM 771 C CA . ASN A 1 98 ? -10.572 -4.927 2.253 1.00 97.88 98 ASN A CA 1
ATOM 772 C C . ASN A 1 98 ? -9.635 -5.605 3.280 1.00 97.88 98 ASN A C 1
ATOM 774 O O . ASN A 1 98 ? -9.567 -6.837 3.320 1.00 97.88 98 ASN A O 1
ATOM 778 N N . PRO A 1 99 ? -8.896 -4.831 4.098 1.00 98.31 99 PRO A N 1
ATOM 779 C CA . PRO A 1 99 ? -8.013 -5.396 5.112 1.00 98.31 99 PRO A CA 1
ATOM 780 C C . PRO A 1 99 ? -8.772 -6.200 6.165 1.00 98.31 99 PR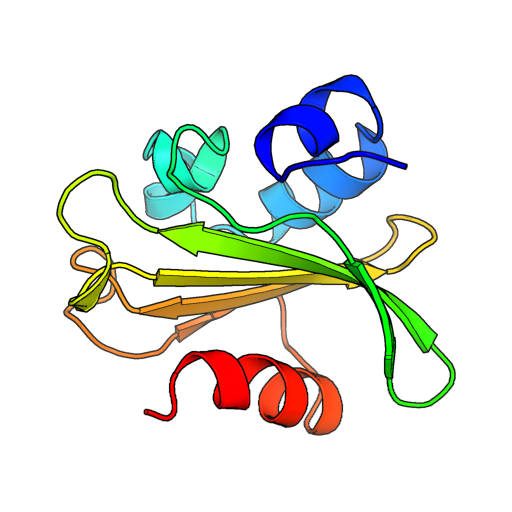O A C 1
ATOM 782 O O . PRO A 1 99 ? -9.879 -5.846 6.587 1.00 98.31 99 PRO A O 1
ATOM 785 N N . THR A 1 100 ? -8.140 -7.275 6.631 1.00 98.19 100 THR A N 1
ATOM 786 C CA . THR A 1 100 ? -8.595 -7.988 7.830 1.00 98.19 100 THR A CA 1
ATOM 787 C C . THR A 1 100 ? -8.436 -7.102 9.067 1.00 98.19 100 THR A C 1
ATOM 789 O O . THR A 1 100 ? -7.717 -6.101 9.057 1.00 98.19 100 THR A O 1
ATOM 792 N N . THR A 1 101 ? -9.081 -7.470 10.177 1.00 98.00 101 THR A N 1
ATOM 793 C CA . THR A 1 101 ? -8.929 -6.733 11.443 1.00 98.00 101 THR A CA 1
ATOM 794 C C . THR A 1 101 ? -7.470 -6.661 11.895 1.00 98.00 101 THR A C 1
ATOM 796 O O . THR A 1 101 ? -7.037 -5.610 12.360 1.00 98.00 101 THR A O 1
ATOM 799 N N . VAL A 1 102 ? -6.701 -7.739 11.715 1.00 97.62 102 VAL A N 1
ATOM 800 C CA . VAL A 1 102 ? -5.291 -7.790 12.126 1.00 97.62 102 VAL A CA 1
ATOM 801 C C . VAL A 1 102 ? -4.415 -6.944 11.194 1.00 97.62 102 VAL A C 1
ATOM 803 O O . VAL A 1 102 ? -3.568 -6.195 11.670 1.00 97.62 102 VAL A O 1
ATOM 806 N N . GLU A 1 103 ? -4.655 -6.981 9.879 1.00 98.38 103 GLU A N 1
ATOM 807 C CA . GLU A 1 103 ? -3.963 -6.111 8.910 1.00 98.38 103 GLU A CA 1
ATOM 808 C C . GLU A 1 103 ? -4.236 -4.630 9.174 1.00 98.38 103 GLU A C 1
ATOM 810 O O . GLU A 1 103 ? -3.309 -3.822 9.173 1.00 98.38 103 GLU A O 1
ATOM 815 N N . ARG A 1 104 ? -5.499 -4.277 9.447 1.00 98.19 104 ARG A N 1
ATOM 816 C CA . ARG A 1 104 ? -5.891 -2.920 9.842 1.00 98.19 104 ARG A CA 1
ATOM 817 C C . ARG A 1 104 ? -5.144 -2.487 11.098 1.00 98.19 104 ARG A C 1
ATOM 819 O O . ARG A 1 104 ? -4.579 -1.405 11.117 1.00 98.19 104 ARG A O 1
ATOM 826 N N . GLN A 1 105 ? -5.129 -3.318 12.140 1.00 97.38 105 GLN A N 1
ATOM 827 C CA . GLN A 1 105 ? -4.430 -3.004 13.390 1.00 97.38 105 GLN A CA 1
ATOM 828 C C . GLN A 1 105 ? -2.919 -2.859 13.199 1.00 97.38 105 GLN A C 1
ATOM 830 O O . GLN A 1 105 ? -2.314 -2.018 13.856 1.00 97.38 105 GLN A O 1
ATOM 835 N N . PHE A 1 106 ? -2.313 -3.662 12.320 1.00 97.25 106 PHE A N 1
ATOM 836 C CA . PHE A 1 106 ? -0.903 -3.530 11.967 1.00 97.25 106 PHE A CA 1
ATOM 837 C C . PHE A 1 106 ? -0.638 -2.182 11.284 1.00 97.25 106 PHE A C 1
ATOM 839 O O . PHE A 1 106 ? 0.182 -1.410 11.768 1.00 97.25 106 PHE A O 1
ATOM 846 N N . MET A 1 107 ? -1.379 -1.868 10.217 1.00 97.44 107 MET A N 1
ATOM 847 C CA . MET A 1 107 ? -1.209 -0.630 9.447 1.00 97.44 107 MET A CA 1
ATOM 848 C C . MET A 1 107 ? -1.577 0.632 10.240 1.00 97.44 107 MET A C 1
ATOM 850 O O . MET A 1 107 ? -0.964 1.673 10.042 1.00 97.44 107 MET A O 1
ATOM 854 N N . ALA A 1 108 ? -2.547 0.561 11.156 1.00 96.56 108 ALA A N 1
ATOM 855 C CA . ALA A 1 108 ? -2.978 1.705 11.958 1.00 96.56 108 ALA A CA 1
ATOM 856 C C 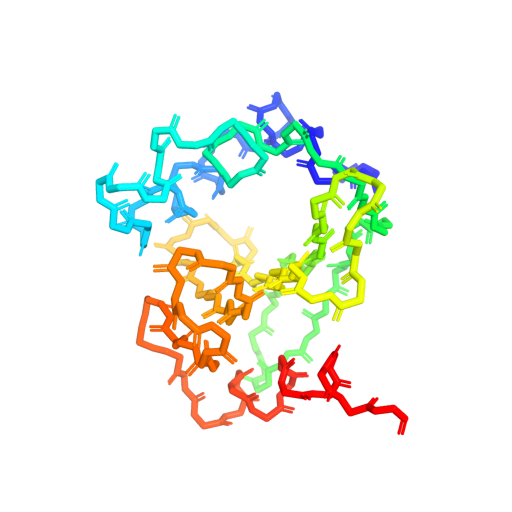. ALA A 1 108 ? -1.876 2.256 12.879 1.00 96.56 108 ALA A C 1
ATOM 858 O O . ALA A 1 108 ? -1.934 3.428 13.236 1.00 96.56 108 ALA A O 1
ATOM 859 N N . ARG A 1 109 ? -0.871 1.442 13.235 1.00 93.50 109 ARG A N 1
ATOM 860 C CA . ARG A 1 109 ? 0.287 1.880 14.038 1.00 93.50 109 ARG A CA 1
ATOM 861 C C . ARG A 1 109 ? 1.125 2.932 13.322 1.00 93.50 109 ARG A C 1
ATOM 863 O O . ARG A 1 109 ? 1.715 3.771 13.976 1.00 93.50 109 ARG A O 1
ATOM 870 N N . GLU A 1 110 ? 1.114 2.924 11.994 1.00 90.06 110 GLU A N 1
ATOM 871 C CA . GLU A 1 110 ? 1.834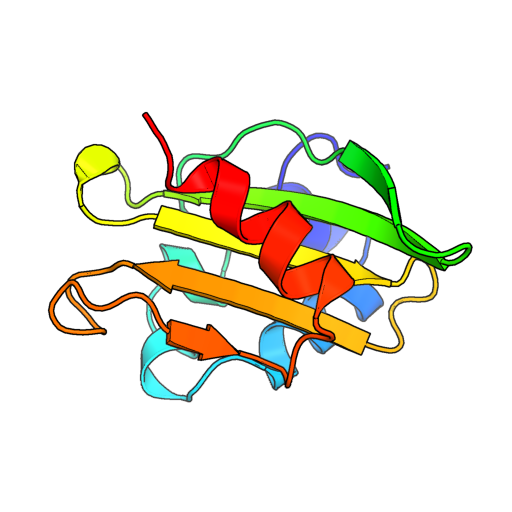 3.900 11.174 1.00 90.06 110 GLU A CA 1
ATOM 872 C C . GLU A 1 110 ? 1.201 5.303 11.198 1.00 90.06 110 GLU A C 1
ATOM 874 O O . GLU A 1 110 ? 1.786 6.249 10.683 1.00 90.06 110 GLU A O 1
ATOM 879 N N . PHE A 1 111 ? -0.007 5.433 11.755 1.00 86.50 111 PHE A N 1
ATOM 880 C CA . PHE A 1 111 ? -0.747 6.695 11.887 1.00 86.50 111 PHE A CA 1
ATOM 881 C C . PHE A 1 111 ? -0.887 7.139 13.349 1.00 86.50 111 PHE A C 1
ATOM 883 O O . PHE A 1 111 ? -1.663 8.046 13.647 1.00 86.50 111 PHE A O 1
ATOM 890 N N . GLN A 1 112 ? -0.214 6.451 14.270 1.00 78.50 112 GLN A N 1
ATOM 891 C CA . GLN A 1 112 ? -0.184 6.791 15.686 1.00 78.50 112 GLN A CA 1
ATOM 892 C C . GLN A 1 112 ? 1.181 7.419 15.969 1.00 78.50 112 GLN A C 1
ATOM 894 O O . GLN A 1 112 ? 2.195 6.759 15.756 1.00 78.50 112 GLN A O 1
ATOM 899 N N . ASP A 1 113 ? 1.181 8.687 16.387 1.00 54.16 113 ASP A N 1
ATOM 900 C CA . ASP A 1 113 ? 2.378 9.379 16.887 1.00 54.16 113 ASP A CA 1
ATOM 901 C C . ASP A 1 113 ? 2.987 8.659 18.105 1.00 54.16 113 ASP A C 1
ATOM 903 O O . ASP A 1 113 ? 2.212 8.257 19.010 1.00 54.16 113 ASP A O 1
#